Protein AF-A0A7C7QMT0-F1 (afdb_monomer_lite)

Sequence (102 aa):
MSTPPDAVEQVDDALKQAARSTMASEQVEQMEILNLKQQRGGLTPDERRALAQMLRRYEHVMLVRAKAAALLKERGYNVLSPDLLDPYHDESGIHSSDSILA

Radius of gyration: 19.56 Å; chains: 1; bounding box: 37×54×55 Å

Foldseek 3Di:
DDDPPVVVVVVLVVLLVLLQDDDDPVLVVLLVVLVVVCVPPRDDPVSVVSNVVSVVVRVVSVVSNVVSLVVCVVVVHDCPPCVRPVNDPPPPPDPDPDDDDD

pLDDT: mean 76.5, std 18.07, range [40.38, 95.06]

Structure (mmCIF, N/CA/C/O backbone):
data_AF-A0A7C7QMT0-F1
#
_entry.id   AF-A0A7C7QMT0-F1
#
loop_
_atom_site.group_PDB
_atom_site.id
_atom_site.type_symbol
_atom_site.label_atom_id
_atom_site.label_alt_id
_atom_site.label_comp_id
_atom_site.label_asym_id
_atom_site.label_entity_id
_atom_site.label_seq_id
_atom_site.pdbx_PDB_ins_code
_atom_site.Cartn_x
_atom_site.Cartn_y
_atom_site.Cartn_z
_atom_site.occupancy
_atom_site.B_iso_or_equiv
_atom_site.auth_seq_id
_atom_site.auth_comp_id
_atom_site.auth_asym_id
_atom_site.auth_atom_id
_atom_site.pdbx_PDB_model_num
ATOM 1 N N . MET A 1 1 ? 15.027 -16.578 -30.866 1.00 45.78 1 MET A N 1
ATOM 2 C CA . MET A 1 1 ? 13.784 -15.780 -30.838 1.00 45.78 1 MET A CA 1
ATOM 3 C C . MET A 1 1 ? 14.146 -14.417 -30.280 1.00 45.78 1 MET A C 1
ATOM 5 O O . MET A 1 1 ? 14.425 -14.339 -29.094 1.00 45.78 1 MET A O 1
ATOM 9 N N . SER A 1 2 ? 14.251 -13.389 -31.126 1.00 57.56 2 SER A N 1
ATOM 10 C CA . SER A 1 2 ? 14.392 -12.009 -30.647 1.00 57.56 2 SER A CA 1
ATOM 11 C C . SER A 1 2 ? 13.022 -11.541 -30.189 1.00 57.56 2 SER A C 1
ATOM 13 O O . SER A 1 2 ? 12.093 -11.487 -30.993 1.00 57.56 2 SER A O 1
ATOM 15 N N . THR A 1 3 ? 12.879 -11.267 -28.898 1.00 59.00 3 THR A N 1
ATOM 16 C CA . THR A 1 3 ? 11.710 -10.563 -28.371 1.00 59.00 3 THR A CA 1
ATOM 17 C C . THR A 1 3 ? 11.611 -9.212 -29.093 1.00 59.00 3 THR A C 1
ATOM 19 O O . THR A 1 3 ? 12.648 -8.561 -29.253 1.00 59.00 3 THR A O 1
ATOM 22 N N . PRO A 1 4 ? 10.426 -8.795 -29.573 1.00 63.75 4 PRO A N 1
ATOM 23 C CA . PRO A 1 4 ? 10.266 -7.494 -30.214 1.00 63.75 4 PRO A CA 1
ATOM 24 C C . PRO A 1 4 ? 10.744 -6.384 -29.265 1.00 63.75 4 PRO A C 1
ATOM 26 O O . PRO A 1 4 ? 10.415 -6.463 -28.077 1.00 63.75 4 PRO A O 1
ATOM 29 N N . PRO A 1 5 ? 11.500 -5.380 -29.746 1.00 62.28 5 PRO A N 1
ATOM 30 C CA . PRO A 1 5 ? 12.026 -4.305 -28.897 1.00 62.28 5 PRO A CA 1
ATOM 31 C C . PRO A 1 5 ? 10.916 -3.618 -28.082 1.00 62.28 5 PRO A C 1
ATOM 33 O O . PRO A 1 5 ? 11.082 -3.402 -26.884 1.00 62.28 5 PRO A O 1
ATOM 36 N N . ASP A 1 6 ? 9.736 -3.443 -28.678 1.00 67.88 6 ASP A N 1
ATOM 37 C CA . ASP A 1 6 ? 8.575 -2.800 -28.049 1.00 67.88 6 ASP A CA 1
ATOM 38 C C . ASP A 1 6 ? 7.981 -3.599 -26.873 1.00 67.88 6 ASP A C 1
ATOM 40 O O . ASP A 1 6 ? 7.319 -3.042 -25.999 1.00 67.88 6 ASP A O 1
ATOM 44 N N . ALA A 1 7 ? 8.194 -4.919 -26.826 1.00 66.31 7 ALA A N 1
ATOM 45 C CA . ALA A 1 7 ? 7.623 -5.774 -25.786 1.00 66.31 7 ALA A CA 1
ATOM 46 C C . ALA A 1 7 ? 8.417 -5.713 -24.471 1.00 66.31 7 ALA A C 1
ATOM 48 O O . ALA A 1 7 ? 7.847 -5.928 -23.403 1.00 66.31 7 ALA A O 1
ATOM 49 N N . VAL A 1 8 ? 9.721 -5.427 -24.528 1.00 73.50 8 VAL A N 1
ATOM 50 C CA . VAL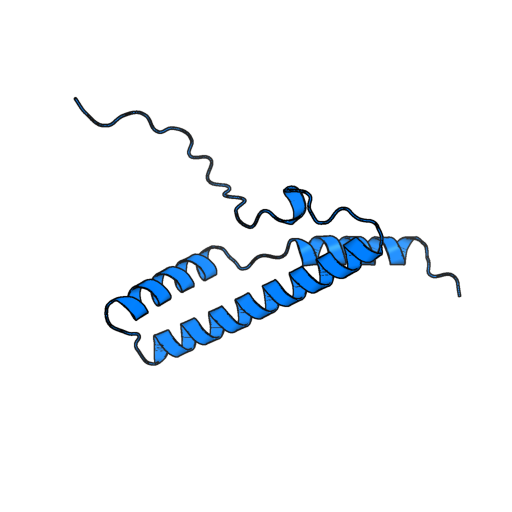 A 1 8 ? 10.551 -5.268 -23.320 1.00 73.50 8 VAL A CA 1
ATOM 51 C C . VAL A 1 8 ? 10.239 -3.934 -22.644 1.00 73.50 8 VAL A C 1
ATOM 53 O O . VAL A 1 8 ? 10.046 -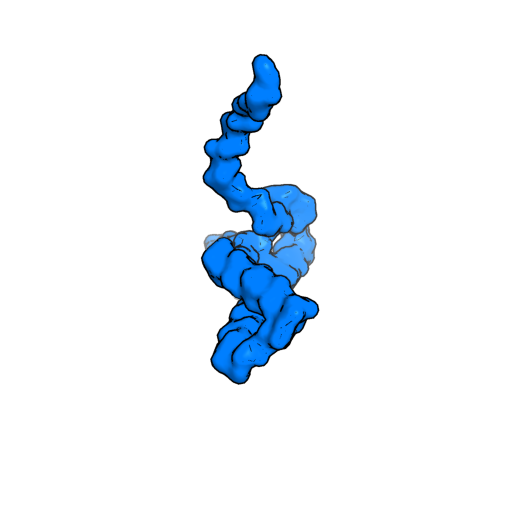3.898 -21.430 1.00 73.50 8 VAL A O 1
ATOM 56 N N . GLU A 1 9 ? 10.077 -2.875 -23.437 1.00 74.81 9 GLU A N 1
ATOM 57 C CA . GLU A 1 9 ? 9.747 -1.532 -22.955 1.00 74.81 9 GLU A CA 1
ATOM 58 C C . GLU A 1 9 ? 8.369 -1.483 -22.272 1.00 74.81 9 GLU A C 1
ATOM 60 O O . GLU A 1 9 ? 8.252 -0.981 -21.155 1.00 74.81 9 GLU A O 1
ATOM 65 N N . GLN A 1 10 ? 7.352 -2.137 -22.850 1.00 78.31 10 GLN A N 1
ATOM 66 C CA . GLN A 1 10 ? 6.029 -2.270 -22.218 1.00 78.31 10 GLN A CA 1
ATOM 67 C C . GLN A 1 10 ? 6.079 -2.992 -20.863 1.00 78.31 10 GLN A C 1
ATOM 69 O O . GLN A 1 10 ? 5.333 -2.654 -19.941 1.00 78.31 10 GLN A O 1
ATOM 74 N N . VAL A 1 11 ? 6.957 -3.991 -20.720 1.00 87.00 11 VAL A N 1
ATOM 75 C CA . VAL A 1 11 ? 7.137 -4.700 -19.447 1.00 87.00 11 VAL A CA 1
ATOM 76 C C . VAL A 1 11 ? 7.835 -3.805 -18.426 1.00 87.00 11 VAL A C 1
ATOM 78 O O . VAL A 1 11 ? 7.426 -3.793 -17.266 1.00 87.00 11 VAL A O 1
ATOM 81 N N . ASP A 1 12 ? 8.856 -3.049 -18.827 1.00 85.25 12 ASP A N 1
ATOM 82 C CA . ASP A 1 12 ? 9.537 -2.112 -17.930 1.00 85.25 12 ASP A CA 1
ATOM 83 C C . ASP A 1 12 ? 8.605 -0.991 -17.459 1.00 85.25 12 ASP A C 1
ATOM 85 O O . ASP A 1 12 ? 8.632 -0.627 -16.283 1.00 85.25 12 ASP A O 1
ATOM 89 N N . ASP A 1 13 ? 7.717 -0.497 -18.318 1.00 86.06 13 ASP A N 1
ATOM 90 C CA . ASP A 1 13 ? 6.713 0.496 -17.934 1.00 86.06 13 ASP A CA 1
ATOM 91 C C . ASP A 1 13 ? 5.660 -0.072 -16.978 1.00 86.06 13 ASP A C 1
ATOM 93 O O . ASP A 1 13 ? 5.329 0.561 -15.970 1.00 86.06 13 ASP A O 1
ATOM 97 N N . ALA A 1 14 ? 5.202 -1.305 -17.208 1.00 86.25 14 ALA A N 1
ATOM 98 C CA . ALA A 1 14 ? 4.327 -2.001 -16.267 1.00 86.25 14 ALA A CA 1
ATOM 99 C C . ALA A 1 14 ? 5.007 -2.221 -14.901 1.00 86.25 14 ALA A C 1
ATOM 101 O O . ALA A 1 14 ? 4.372 -2.060 -13.856 1.00 86.25 14 ALA A O 1
ATOM 102 N N . LEU A 1 15 ? 6.306 -2.542 -14.887 1.00 86.25 15 LEU A N 1
ATOM 103 C CA . LEU A 1 15 ? 7.084 -2.675 -13.655 1.00 86.25 15 LEU A CA 1
ATOM 104 C C . LEU A 1 15 ? 7.244 -1.332 -12.935 1.00 86.25 15 LEU A C 1
ATOM 106 O O . LEU A 1 15 ? 7.077 -1.284 -11.717 1.00 86.25 15 LEU A O 1
ATOM 110 N N . LYS A 1 16 ? 7.512 -0.234 -13.652 1.00 86.69 16 LYS A N 1
ATOM 111 C CA . LYS A 1 16 ? 7.567 1.115 -13.057 1.00 86.69 16 LYS A CA 1
ATOM 112 C C . LYS A 1 16 ? 6.227 1.489 -12.426 1.00 86.69 16 LYS A C 1
ATOM 114 O O . LYS A 1 16 ? 6.206 1.980 -11.299 1.00 86.69 16 LYS A O 1
ATOM 119 N N . GLN A 1 17 ? 5.117 1.203 -13.106 1.00 87.06 17 GLN A N 1
ATOM 120 C CA . GLN A 1 17 ? 3.777 1.446 -12.572 1.00 87.06 17 GLN A CA 1
ATOM 121 C C . GLN A 1 17 ? 3.506 0.609 -11.314 1.00 87.06 17 GLN A C 1
ATOM 123 O O . GLN A 1 17 ? 3.012 1.126 -10.315 1.00 87.06 17 GLN A O 1
ATOM 128 N N . ALA A 1 18 ? 3.877 -0.673 -11.323 1.00 86.12 18 ALA A N 1
ATOM 129 C CA . ALA A 1 18 ? 3.725 -1.554 -10.168 1.00 86.12 18 ALA A CA 1
ATOM 130 C C . ALA A 1 18 ? 4.609 -1.128 -8.978 1.00 86.12 18 ALA A C 1
ATOM 132 O O . ALA A 1 18 ? 4.156 -1.154 -7.833 1.00 86.12 18 ALA A O 1
ATOM 133 N N . ALA A 1 19 ? 5.841 -0.678 -9.231 1.00 84.12 19 ALA A N 1
ATOM 134 C CA . ALA A 1 19 ? 6.756 -0.164 -8.207 1.00 84.12 19 ALA A CA 1
ATOM 135 C C . ALA A 1 19 ? 6.268 1.150 -7.563 1.00 84.12 19 ALA A C 1
ATOM 137 O O . ALA A 1 19 ? 6.637 1.460 -6.431 1.00 84.12 19 ALA A O 1
ATOM 138 N N . ARG A 1 20 ? 5.409 1.899 -8.262 1.00 83.19 20 ARG A N 1
ATOM 139 C CA . ARG A 1 20 ? 4.758 3.123 -7.771 1.00 83.19 20 ARG A CA 1
ATOM 140 C C . ARG A 1 20 ? 3.366 2.888 -7.188 1.00 83.19 20 ARG A C 1
ATOM 142 O O . ARG A 1 20 ? 2.727 3.838 -6.754 1.00 83.19 20 ARG A O 1
ATOM 149 N N . SER A 1 21 ? 2.876 1.648 -7.185 1.00 82.12 21 SER A N 1
ATOM 150 C CA . SER A 1 21 ? 1.541 1.357 -6.663 1.00 82.12 21 SER A CA 1
ATOM 151 C C . SER A 1 21 ? 1.436 1.682 -5.170 1.00 82.12 21 SER A C 1
ATOM 153 O O . SER A 1 21 ? 2.307 1.337 -4.365 1.00 82.12 21 SER A O 1
ATOM 155 N N . THR A 1 22 ? 0.342 2.345 -4.805 1.00 80.31 22 THR A N 1
ATOM 156 C CA . THR A 1 22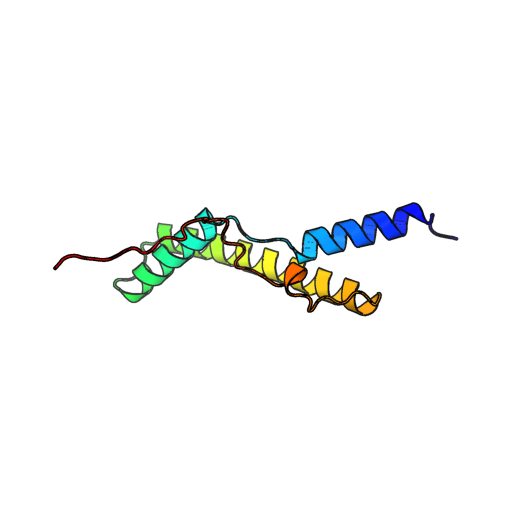 ? -0.012 2.702 -3.431 1.00 80.31 22 THR A CA 1
ATOM 157 C C . THR A 1 22 ? -1.433 2.232 -3.129 1.00 80.31 22 THR A C 1
ATOM 159 O O . THR A 1 22 ? -2.232 1.962 -4.030 1.00 80.31 22 THR A O 1
ATOM 162 N N . MET A 1 23 ? -1.743 2.068 -1.843 1.00 80.50 23 MET A N 1
ATOM 163 C CA . MET A 1 23 ? -3.124 1.862 -1.411 1.00 80.50 23 MET A CA 1
ATOM 164 C C . MET A 1 23 ? -3.851 3.215 -1.423 1.00 80.50 23 MET A C 1
ATOM 166 O O . MET A 1 23 ? -3.219 4.243 -1.190 1.00 80.50 23 MET A O 1
ATOM 170 N N . ALA A 1 24 ? -5.161 3.224 -1.690 1.00 83.25 24 ALA A N 1
ATOM 171 C CA . ALA A 1 24 ? -5.948 4.458 -1.680 1.00 83.25 24 ALA A CA 1
ATOM 172 C C . ALA A 1 24 ? -5.846 5.165 -0.315 1.00 83.25 24 ALA A C 1
ATOM 174 O O . ALA A 1 24 ? -5.940 4.499 0.719 1.00 83.25 24 ALA A O 1
ATOM 175 N N . SER A 1 25 ? -5.691 6.492 -0.314 1.00 78.81 25 SER A N 1
ATOM 176 C CA . SER A 1 25 ? -5.503 7.310 0.898 1.00 78.81 25 SER A CA 1
ATOM 177 C C . SER A 1 25 ? -6.601 7.078 1.938 1.00 78.81 25 SER A C 1
ATOM 179 O O . SER A 1 25 ? -6.299 6.788 3.090 1.00 78.81 25 SER A O 1
ATOM 181 N N . GLU A 1 26 ? -7.863 7.042 1.509 1.00 80.44 26 GLU A N 1
ATOM 182 C CA . GLU A 1 26 ? -9.018 6.741 2.369 1.00 80.44 26 GLU A CA 1
ATOM 183 C C . GLU A 1 26 ? -8.880 5.389 3.100 1.00 80.44 26 GLU A C 1
ATOM 185 O O . GLU A 1 26 ? -9.260 5.243 4.261 1.00 80.44 26 GLU A O 1
ATOM 190 N N . GLN A 1 27 ? -8.294 4.375 2.454 1.00 84.56 27 GLN A N 1
ATOM 191 C CA . GLN A 1 27 ? -8.074 3.066 3.080 1.00 84.56 27 GLN A CA 1
ATOM 192 C C . GLN A 1 27 ? -6.916 3.086 4.082 1.00 84.56 27 GLN A C 1
ATOM 194 O O . GLN A 1 27 ? -6.940 2.314 5.043 1.00 84.56 27 GLN A O 1
ATOM 199 N N . VAL A 1 28 ? -5.907 3.933 3.855 1.00 85.75 28 VAL A N 1
ATOM 200 C CA . VAL A 1 28 ? -4.790 4.140 4.789 1.00 85.75 28 VAL A CA 1
ATOM 201 C C . VAL A 1 28 ? -5.305 4.854 6.038 1.00 85.75 28 VAL A C 1
ATOM 203 O O . VAL A 1 28 ? -5.128 4.341 7.141 1.00 85.75 28 VAL A O 1
ATOM 206 N N . GLU A 1 29 ? -6.046 5.948 5.868 1.00 88.81 29 GLU A N 1
ATOM 207 C CA . GLU A 1 29 ? -6.671 6.698 6.965 1.00 88.81 29 GLU A CA 1
ATOM 208 C C . GLU A 1 29 ? -7.606 5.811 7.796 1.00 88.81 29 GLU A C 1
ATOM 210 O O . GLU A 1 29 ? -7.527 5.765 9.026 1.00 88.81 29 GLU A O 1
ATOM 215 N N . GLN A 1 30 ? -8.455 5.020 7.134 1.00 90.06 30 GLN A N 1
ATOM 216 C CA . GLN A 1 30 ? -9.366 4.114 7.828 1.00 90.06 30 GLN A CA 1
ATOM 217 C C . GLN A 1 30 ? -8.621 3.028 8.623 1.00 90.06 30 GLN A C 1
ATOM 219 O O . GLN A 1 30 ? -9.068 2.624 9.700 1.00 90.06 30 GLN A O 1
ATOM 224 N N . MET A 1 31 ? -7.473 2.558 8.127 1.00 90.75 31 MET A N 1
ATOM 225 C CA . MET A 1 31 ? -6.617 1.619 8.852 1.00 90.75 31 MET A CA 1
ATOM 226 C C . MET A 1 31 ? -6.000 2.268 10.098 1.00 90.75 31 MET A C 1
ATOM 228 O O . MET A 1 31 ? -5.988 1.644 11.162 1.00 90.75 31 MET A O 1
ATOM 232 N N . GLU A 1 32 ? -5.537 3.515 10.000 1.00 90.88 32 GLU A N 1
ATOM 233 C CA . GLU A 1 32 ? -5.009 4.277 11.137 1.00 90.88 32 GLU A CA 1
ATOM 234 C C . GLU A 1 32 ? -6.071 4.492 12.218 1.00 90.88 32 GLU A C 1
ATOM 236 O O . GLU A 1 32 ? -5.822 4.210 13.393 1.00 90.88 32 GLU A O 1
ATOM 241 N N . ILE A 1 33 ? -7.287 4.885 11.828 1.00 93.75 33 ILE A N 1
ATOM 242 C CA . ILE A 1 33 ? -8.424 5.051 12.744 1.00 93.75 33 ILE A CA 1
ATOM 243 C C . ILE A 1 33 ? -8.703 3.749 13.509 1.00 93.75 33 ILE A C 1
ATOM 245 O O . ILE A 1 33 ? -8.866 3.759 14.735 1.00 93.75 33 ILE A O 1
ATOM 249 N N . LEU A 1 34 ? -8.734 2.612 12.809 1.00 93.19 34 LEU A N 1
ATOM 250 C CA . LEU A 1 34 ? -8.979 1.307 13.425 1.00 93.19 34 LEU A CA 1
ATOM 251 C C . LEU A 1 34 ? -7.826 0.871 14.342 1.00 93.19 34 LEU A C 1
ATOM 253 O O . LEU A 1 34 ? -8.084 0.352 15.429 1.00 93.19 34 LEU A O 1
ATOM 257 N N . ASN A 1 35 ? -6.573 1.133 13.970 1.00 91.38 35 ASN A N 1
ATOM 258 C CA . ASN A 1 35 ? -5.414 0.860 14.823 1.00 91.38 35 ASN A CA 1
ATOM 259 C C . ASN A 1 35 ? -5.449 1.695 16.112 1.00 91.38 35 ASN A C 1
ATOM 261 O O . ASN A 1 35 ? -5.267 1.158 17.208 1.00 91.38 35 ASN A O 1
ATOM 265 N N . LEU A 1 36 ? -5.760 2.991 16.009 1.00 93.50 36 LEU A N 1
ATOM 266 C CA . LEU A 1 36 ? -5.921 3.872 17.168 1.00 93.50 36 LEU A CA 1
ATOM 267 C C . LEU A 1 36 ? -7.065 3.404 18.075 1.00 93.50 36 LEU A C 1
ATOM 269 O O . LEU A 1 36 ? -6.931 3.391 19.302 1.00 93.50 36 LEU A O 1
ATOM 273 N N . LYS A 1 37 ? -8.187 2.970 17.491 1.00 93.88 37 LYS A N 1
ATOM 274 C CA . LYS A 1 37 ? -9.311 2.414 18.252 1.00 93.88 37 LYS A CA 1
ATOM 275 C C . LYS A 1 37 ? -8.925 1.115 18.964 1.00 93.88 37 LYS A C 1
ATOM 277 O O . LYS A 1 37 ? -9.242 0.947 20.144 1.00 93.88 37 LYS A O 1
ATOM 282 N N . GLN A 1 38 ? -8.193 0.228 18.288 1.00 91.50 38 GLN A N 1
ATOM 283 C CA . GLN A 1 38 ? -7.711 -1.025 18.867 1.00 91.50 38 GLN A CA 1
ATOM 284 C C . GLN A 1 38 ? -6.859 -0.787 20.120 1.00 91.50 38 GLN A C 1
ATOM 286 O O . GLN A 1 38 ? -7.050 -1.489 21.111 1.00 91.50 38 GLN A O 1
ATOM 291 N N . GLN A 1 39 ? -5.983 0.221 20.100 1.00 91.50 39 GLN A N 1
ATOM 292 C CA . GLN A 1 39 ? -5.123 0.582 21.234 1.00 91.50 39 GLN A CA 1
ATOM 293 C C . GLN A 1 39 ? -5.899 1.139 22.438 1.00 91.50 39 GLN A C 1
ATOM 295 O O . GLN A 1 39 ? -5.471 0.959 23.574 1.00 91.50 39 GLN A O 1
ATOM 300 N N . ARG A 1 40 ? -7.027 1.825 22.206 1.00 90.50 40 ARG A N 1
ATOM 301 C CA . ARG A 1 40 ? -7.765 2.558 23.253 1.00 90.50 40 ARG A CA 1
ATOM 302 C C . ARG A 1 40 ? -8.871 1.755 23.933 1.00 90.50 40 ARG A C 1
ATOM 304 O O . ARG A 1 40 ? -9.171 2.008 25.094 1.00 90.50 40 ARG A O 1
ATOM 311 N N . GLY A 1 41 ? -9.500 0.822 23.226 1.00 85.62 41 GLY A N 1
ATOM 312 C CA . GLY A 1 41 ? -10.644 0.077 23.769 1.00 85.62 41 GLY A CA 1
ATOM 313 C C . GLY A 1 41 ? -10.964 -1.220 23.037 1.00 85.62 41 GLY A C 1
ATOM 314 O O . GLY A 1 41 ? -12.000 -1.832 23.294 1.00 85.62 41 GLY A O 1
ATOM 315 N N . GLY A 1 42 ? -10.086 -1.645 22.128 1.00 90.94 42 GLY A N 1
ATOM 316 C CA . GLY A 1 42 ? -10.328 -2.787 21.263 1.00 90.94 42 GLY A CA 1
ATOM 317 C C . GLY A 1 42 ? -11.313 -2.490 20.132 1.00 90.94 42 GLY A C 1
ATOM 318 O O . GLY A 1 42 ? -11.965 -1.450 20.055 1.00 90.94 42 GLY A O 1
ATOM 319 N N . LEU A 1 43 ? -11.391 -3.442 19.209 1.00 94.62 43 LEU A N 1
ATOM 320 C CA . LEU A 1 43 ? -12.276 -3.384 18.052 1.00 94.62 43 LEU A CA 1
ATOM 321 C C . LEU A 1 43 ? -13.513 -4.250 18.271 1.00 94.62 43 LEU A C 1
ATOM 323 O O . LEU A 1 43 ? -13.469 -5.269 18.965 1.00 94.62 43 LEU A O 1
ATOM 327 N N . THR A 1 44 ? -14.613 -3.896 17.623 1.00 95.06 44 THR A N 1
ATOM 328 C CA . THR A 1 44 ? -15.736 -4.822 17.445 1.00 95.06 44 THR A CA 1
ATOM 329 C C . THR A 1 44 ? -15.335 -5.974 16.504 1.00 95.06 44 THR A C 1
ATOM 331 O O . THR A 1 44 ? -14.328 -5.884 15.791 1.00 95.06 44 THR A O 1
ATOM 334 N N . PRO A 1 45 ? -16.084 -7.093 16.472 1.00 94.56 45 PRO A N 1
ATOM 335 C CA . PRO A 1 45 ? -15.829 -8.167 15.510 1.00 94.56 45 PRO A CA 1
ATOM 336 C C . PRO A 1 45 ? -15.826 -7.696 14.047 1.00 94.56 45 PRO A C 1
ATOM 338 O O . PRO A 1 45 ? -15.007 -8.166 13.258 1.00 94.56 45 PRO A O 1
ATOM 341 N N . ASP A 1 46 ? -16.698 -6.756 13.691 1.00 94.19 46 ASP A N 1
ATOM 342 C CA . ASP A 1 46 ? -16.819 -6.232 12.325 1.00 94.19 46 ASP A CA 1
ATOM 343 C C . ASP A 1 46 ? -15.618 -5.372 11.951 1.00 94.19 46 ASP A C 1
ATOM 345 O O . ASP A 1 46 ? -15.026 -5.548 10.888 1.00 94.19 46 ASP A O 1
ATOM 349 N N . GLU A 1 47 ? -15.177 -4.528 12.876 1.00 94.12 47 GLU A N 1
ATOM 350 C CA . GLU A 1 47 ? -13.984 -3.705 12.708 1.00 94.12 47 GLU A CA 1
ATOM 351 C C . GLU A 1 47 ? -12.708 -4.538 12.615 1.00 94.12 47 GLU A C 1
ATOM 353 O O . GLU A 1 47 ? -11.853 -4.249 11.784 1.00 94.12 47 GLU A O 1
ATOM 358 N N . ARG A 1 48 ? -12.590 -5.624 13.393 1.00 93.69 48 ARG A N 1
ATOM 359 C CA . ARG A 1 48 ? -11.477 -6.576 13.234 1.00 93.69 48 ARG A CA 1
ATOM 360 C C . ARG A 1 48 ? -11.465 -7.198 11.843 1.00 93.69 48 ARG A C 1
ATOM 362 O O . ARG A 1 48 ? -10.400 -7.349 11.248 1.00 93.69 48 ARG A O 1
ATOM 369 N N . ARG A 1 49 ? -12.638 -7.569 11.317 1.00 94.94 49 ARG A N 1
ATOM 370 C CA . ARG A 1 49 ? -12.758 -8.124 9.961 1.00 94.94 49 ARG A CA 1
ATOM 371 C C . ARG A 1 49 ? -12.380 -7.092 8.901 1.00 94.94 49 ARG A C 1
ATOM 373 O O . ARG A 1 49 ? -11.667 -7.450 7.964 1.00 94.94 49 ARG A O 1
ATOM 380 N N . ALA A 1 50 ? -12.819 -5.845 9.058 1.00 92.81 50 ALA A N 1
ATOM 381 C CA . ALA A 1 50 ? -12.465 -4.747 8.165 1.00 92.81 50 ALA A CA 1
ATOM 382 C C . ALA A 1 50 ? -10.953 -4.473 8.184 1.00 92.81 50 ALA A C 1
ATOM 384 O O . ALA A 1 50 ? -10.318 -4.517 7.130 1.00 92.81 50 ALA A O 1
ATOM 385 N N . LEU A 1 51 ? -10.363 -4.318 9.374 1.00 91.81 51 LEU A N 1
ATOM 386 C CA . LEU A 1 51 ? -8.927 -4.099 9.548 1.00 91.81 51 LEU A CA 1
ATOM 387 C C . LEU A 1 51 ? -8.106 -5.235 8.927 1.00 91.81 51 LEU A C 1
ATOM 389 O O . LEU A 1 51 ? -7.190 -4.986 8.150 1.00 91.81 51 LEU A O 1
ATOM 393 N N . ALA A 1 52 ? -8.480 -6.494 9.173 1.00 92.50 52 ALA A N 1
ATOM 394 C CA . ALA A 1 52 ? -7.786 -7.641 8.590 1.00 92.50 52 ALA A CA 1
ATOM 395 C C . ALA A 1 52 ? -7.861 -7.672 7.052 1.00 92.50 52 ALA A C 1
ATOM 397 O O . ALA A 1 52 ? -6.915 -8.098 6.393 1.00 92.50 52 ALA A O 1
ATOM 398 N N . GLN A 1 53 ? -8.976 -7.240 6.451 1.00 93.50 53 GLN A N 1
ATOM 399 C CA . GLN A 1 53 ? -9.081 -7.132 4.992 1.00 93.50 53 GLN A CA 1
ATOM 400 C C . GLN A 1 53 ? -8.234 -5.990 4.425 1.00 93.50 53 GLN A C 1
ATOM 402 O O . GLN A 1 53 ? -7.702 -6.121 3.323 1.00 93.50 53 GLN A O 1
ATOM 407 N N . MET A 1 54 ? -8.142 -4.868 5.139 1.00 91.75 54 MET A N 1
ATOM 408 C CA . MET A 1 54 ? -7.305 -3.736 4.743 1.00 91.75 54 MET A CA 1
ATOM 409 C C . MET A 1 54 ? -5.822 -4.108 4.833 1.00 91.75 54 MET A C 1
ATOM 411 O O . MET A 1 54 ? -5.092 -3.892 3.872 1.00 91.75 54 MET A O 1
ATOM 415 N N . LEU A 1 55 ? -5.399 -4.776 5.913 1.00 90.38 55 LEU A N 1
ATOM 416 C CA . LEU A 1 55 ? -4.019 -5.245 6.086 1.00 90.38 55 LEU A CA 1
ATOM 417 C C . LEU A 1 55 ? -3.591 -6.205 4.974 1.00 90.38 55 LEU A C 1
ATOM 419 O O . LEU A 1 55 ? -2.553 -5.993 4.359 1.00 90.38 55 LEU A O 1
ATOM 423 N N . ARG A 1 56 ? -4.424 -7.193 4.621 1.00 92.75 56 ARG A N 1
ATOM 424 C CA . ARG A 1 56 ? -4.111 -8.109 3.507 1.00 92.75 56 ARG A CA 1
ATOM 425 C C . ARG A 1 56 ? -3.945 -7.389 2.168 1.00 92.75 56 ARG A C 1
ATOM 427 O O . ARG A 1 56 ? -3.113 -7.784 1.356 1.00 92.75 56 ARG A O 1
ATOM 434 N N . ARG A 1 57 ? -4.748 -6.351 1.914 1.00 90.06 57 ARG A N 1
ATOM 435 C CA . ARG A 1 57 ? -4.620 -5.528 0.701 1.00 90.06 57 ARG A CA 1
ATOM 436 C C . ARG A 1 57 ? -3.327 -4.726 0.717 1.00 90.06 57 ARG A C 1
ATOM 438 O O . ARG A 1 57 ? -2.599 -4.750 -0.269 1.00 90.06 57 ARG A O 1
ATOM 445 N N . TYR A 1 58 ? -3.022 -4.090 1.841 1.00 87.06 58 TYR A N 1
ATOM 446 C CA . TYR A 1 58 ? -1.781 -3.349 2.025 1.00 87.06 58 TYR A CA 1
ATOM 447 C C . TYR A 1 58 ? -0.543 -4.238 1.829 1.00 87.06 58 TYR A C 1
ATOM 449 O O . TYR A 1 58 ? 0.336 -3.905 1.036 1.00 87.06 58 TYR A O 1
ATOM 457 N N . GLU A 1 59 ? -0.510 -5.413 2.463 1.00 89.44 59 GLU A N 1
ATOM 458 C CA . GLU A 1 59 ? 0.558 -6.407 2.298 1.00 89.44 59 GLU A CA 1
ATOM 459 C C . GLU A 1 59 ? 0.732 -6.817 0.833 1.00 89.44 59 GLU A C 1
ATOM 461 O O . GLU A 1 59 ? 1.854 -6.899 0.333 1.00 89.44 59 GLU A O 1
ATOM 466 N N . HIS A 1 60 ? -0.375 -7.041 0.120 1.00 92.19 60 HIS A N 1
ATOM 467 C CA . HIS A 1 60 ? -0.331 -7.388 -1.294 1.00 92.19 60 HIS A CA 1
ATOM 468 C C . HIS A 1 60 ? 0.293 -6.272 -2.144 1.00 92.19 60 HIS A C 1
ATOM 470 O O . HIS A 1 60 ? 1.180 -6.552 -2.951 1.00 92.19 60 HIS A O 1
ATOM 476 N N . VAL A 1 61 ? -0.114 -5.016 -1.928 1.00 88.06 61 VAL A N 1
ATOM 477 C CA . VAL A 1 61 ? 0.460 -3.849 -2.622 1.00 88.06 61 VAL A CA 1
ATOM 478 C C . VAL A 1 61 ? 1.959 -3.737 -2.334 1.00 88.06 61 VAL A C 1
ATOM 480 O O . VAL A 1 61 ? 2.754 -3.608 -3.264 1.00 88.06 61 VAL A O 1
ATOM 483 N N . MET A 1 62 ? 2.374 -3.880 -1.072 1.00 85.50 62 MET A N 1
ATOM 484 C CA . MET A 1 62 ? 3.792 -3.838 -0.693 1.00 85.50 62 MET A CA 1
ATOM 485 C C . MET A 1 62 ? 4.612 -4.959 -1.334 1.00 85.50 62 MET A C 1
ATOM 487 O O . MET A 1 62 ? 5.720 -4.713 -1.812 1.00 85.50 62 MET A O 1
ATOM 491 N N . LEU A 1 63 ? 4.072 -6.176 -1.413 1.00 90.94 63 LEU A N 1
ATOM 492 C CA . LEU A 1 63 ? 4.743 -7.297 -2.073 1.00 90.94 63 LEU A CA 1
ATOM 493 C C . LEU A 1 63 ? 4.914 -7.069 -3.577 1.00 90.94 63 LEU A C 1
ATOM 495 O O . LEU A 1 63 ? 5.984 -7.355 -4.117 1.00 90.94 63 LEU A O 1
ATOM 499 N N . VAL A 1 64 ? 3.880 -6.572 -4.258 1.00 89.31 64 VAL A N 1
ATOM 500 C CA . VAL A 1 64 ? 3.945 -6.253 -5.693 1.00 89.31 64 VAL A CA 1
ATOM 501 C C . VAL A 1 64 ? 4.978 -5.157 -5.940 1.00 89.31 64 VAL A C 1
ATOM 503 O O . VAL A 1 64 ? 5.856 -5.325 -6.789 1.00 89.31 64 VAL A O 1
ATOM 506 N N . ARG A 1 65 ? 4.938 -4.089 -5.139 1.00 87.50 65 ARG A N 1
ATOM 507 C CA . ARG A 1 65 ? 5.884 -2.975 -5.202 1.00 87.50 65 ARG A CA 1
ATOM 508 C C . ARG A 1 65 ? 7.329 -3.426 -5.003 1.00 87.50 65 ARG A C 1
ATOM 510 O O . ARG A 1 65 ? 8.1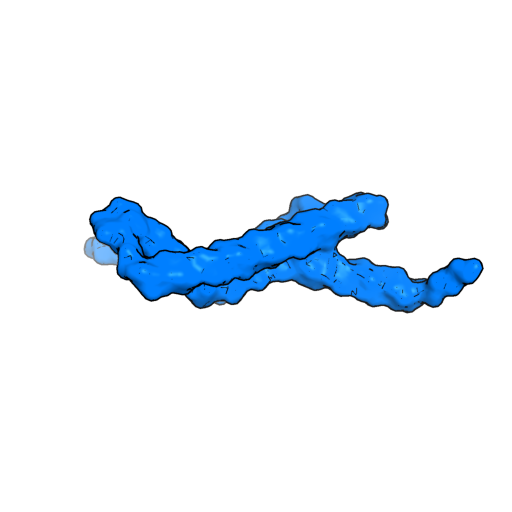88 -3.108 -5.823 1.00 87.50 65 ARG A O 1
ATOM 517 N N . ALA A 1 66 ? 7.593 -4.216 -3.962 1.00 86.69 66 ALA A N 1
ATOM 518 C CA . ALA A 1 66 ? 8.930 -4.723 -3.665 1.00 86.69 66 ALA A CA 1
ATOM 519 C C . ALA A 1 66 ? 9.474 -5.616 -4.792 1.00 86.69 66 ALA A C 1
ATOM 521 O O . ALA A 1 66 ? 10.629 -5.474 -5.193 1.00 86.69 66 ALA A O 1
ATOM 522 N N . LYS A 1 67 ? 8.638 -6.505 -5.345 1.00 89.88 67 LYS A N 1
ATOM 523 C CA . LYS A 1 67 ? 9.026 -7.371 -6.469 1.00 89.88 67 LYS A CA 1
ATOM 524 C C . LYS A 1 67 ? 9.317 -6.571 -7.735 1.00 89.88 67 LYS A C 1
ATOM 526 O O . LYS A 1 67 ? 10.313 -6.836 -8.401 1.00 89.88 67 LYS A O 1
ATOM 531 N N . ALA A 1 68 ? 8.483 -5.585 -8.050 1.00 88.75 68 ALA A N 1
ATOM 532 C CA . ALA A 1 68 ? 8.687 -4.728 -9.210 1.00 88.75 68 ALA A CA 1
ATOM 533 C C . ALA A 1 68 ? 9.979 -3.905 -9.087 1.00 88.75 68 ALA A C 1
ATOM 535 O O . ALA A 1 68 ? 10.775 -3.865 -10.024 1.00 88.75 68 ALA A O 1
ATOM 536 N N . ALA A 1 69 ? 10.240 -3.330 -7.909 1.00 84.81 69 ALA A N 1
ATOM 537 C CA . ALA A 1 69 ? 11.479 -2.610 -7.633 1.00 84.81 69 ALA A CA 1
ATOM 538 C C . ALA A 1 69 ? 12.719 -3.519 -7.735 1.00 84.81 69 ALA A C 1
ATOM 540 O O . ALA A 1 69 ? 13.734 -3.116 -8.299 1.00 84.81 69 ALA A O 1
ATOM 541 N N . ALA A 1 70 ? 12.647 -4.760 -7.244 1.00 87.50 70 ALA A N 1
ATOM 542 C CA . ALA A 1 70 ? 13.745 -5.718 -7.377 1.00 87.50 70 ALA A CA 1
ATOM 543 C C . ALA A 1 70 ? 14.062 -6.030 -8.852 1.00 87.50 70 ALA A C 1
ATOM 545 O O . ALA A 1 70 ? 15.219 -5.945 -9.258 1.00 87.50 70 ALA A O 1
ATOM 546 N N . LEU A 1 71 ? 13.036 -6.295 -9.668 1.00 89.75 71 LEU A N 1
ATOM 547 C CA . LEU A 1 71 ? 13.199 -6.579 -11.099 1.00 89.75 71 LEU A CA 1
ATOM 548 C C . LEU A 1 71 ? 13.757 -5.380 -11.878 1.00 89.75 71 LEU A C 1
ATOM 550 O O . LEU A 1 71 ? 14.625 -5.546 -12.730 1.00 89.75 71 LEU A O 1
ATOM 554 N N . LEU A 1 72 ? 13.296 -4.164 -11.575 1.00 86.75 72 LEU A N 1
ATOM 555 C CA . LEU A 1 72 ? 13.835 -2.942 -12.177 1.00 86.75 72 LEU A CA 1
ATOM 556 C C . LEU A 1 72 ? 15.309 -2.731 -11.795 1.00 86.75 72 LEU A C 1
ATOM 558 O O . LEU A 1 72 ? 16.120 -2.374 -12.649 1.00 86.75 72 LEU A O 1
ATOM 562 N N . LYS A 1 73 ? 15.685 -3.015 -10.541 1.00 85.06 73 LYS A N 1
ATOM 563 C CA . LYS A 1 73 ? 17.081 -2.939 -10.087 1.00 85.06 73 LYS A CA 1
ATOM 564 C C . LYS A 1 73 ? 17.985 -3.916 -10.840 1.00 85.06 73 LYS A C 1
ATOM 566 O O . LYS A 1 73 ? 19.076 -3.532 -11.251 1.00 85.06 73 LYS A O 1
ATOM 571 N N . GLU A 1 74 ? 17.537 -5.155 -11.044 1.00 87.31 74 GLU A N 1
ATOM 572 C CA . GLU A 1 74 ? 18.270 -6.167 -11.825 1.00 87.31 74 GLU A CA 1
ATOM 573 C C . GLU A 1 74 ? 18.497 -5.734 -13.281 1.00 87.31 74 GLU A C 1
ATOM 575 O O . GLU A 1 74 ? 19.509 -6.088 -13.883 1.00 87.31 74 GLU A O 1
ATOM 580 N N . ARG A 1 75 ? 17.588 -4.921 -13.828 1.00 85.94 75 ARG A N 1
ATOM 581 C CA . ARG A 1 75 ? 17.663 -4.366 -15.189 1.00 85.94 75 ARG A CA 1
ATOM 582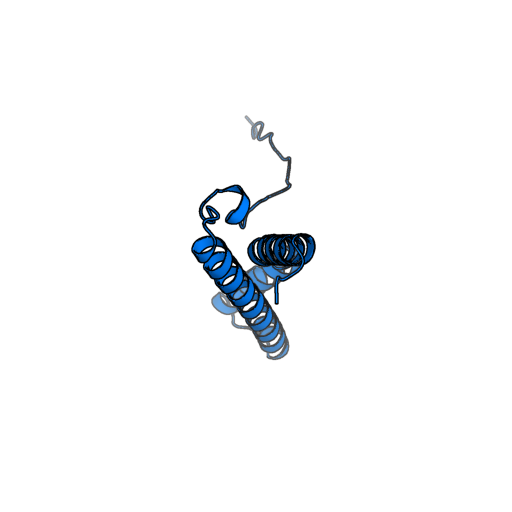 C C . ARG A 1 75 ? 18.462 -3.060 -15.285 1.00 85.94 75 ARG A C 1
ATOM 584 O O . ARG A 1 75 ? 18.551 -2.482 -16.363 1.00 85.94 75 ARG A O 1
ATOM 591 N N . GLY A 1 76 ? 19.062 -2.601 -14.184 1.00 84.75 76 GLY A N 1
ATOM 592 C CA . GLY A 1 76 ? 19.909 -1.406 -14.150 1.00 84.75 76 GLY A CA 1
ATOM 593 C C . GLY A 1 76 ? 19.165 -0.088 -13.918 1.00 84.75 76 GLY A C 1
ATOM 594 O O . GLY A 1 76 ? 19.784 0.973 -13.998 1.00 84.75 76 GLY A O 1
ATOM 595 N N . TYR A 1 77 ? 17.866 -0.120 -13.597 1.00 78.94 77 TYR A N 1
ATOM 596 C CA . TYR A 1 77 ? 17.128 1.081 -13.206 1.00 78.94 77 TYR A CA 1
ATOM 597 C C . TYR A 1 77 ? 17.451 1.476 -11.755 1.00 78.94 77 TYR A C 1
ATOM 599 O O . TYR A 1 77 ? 17.489 0.635 -10.852 1.00 78.94 77 TYR A O 1
ATOM 607 N N . ASN A 1 78 ? 17.640 2.776 -11.503 1.00 70.50 78 ASN A N 1
ATOM 608 C CA . ASN A 1 78 ? 17.819 3.293 -10.147 1.00 70.50 78 ASN A CA 1
ATOM 609 C C . ASN A 1 7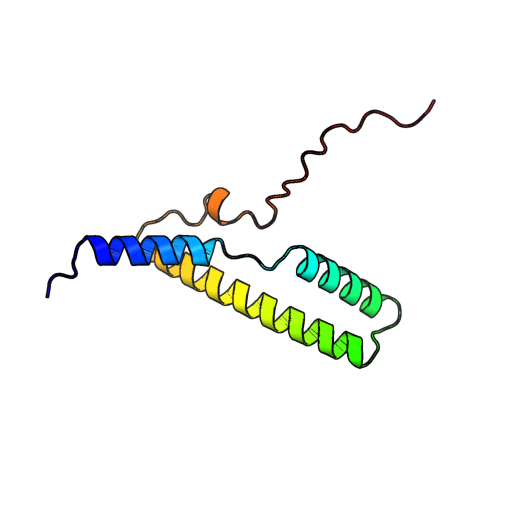8 ? 16.469 3.383 -9.417 1.00 70.50 78 ASN A C 1
ATOM 611 O O . ASN A 1 78 ? 15.738 4.362 -9.541 1.00 70.50 78 ASN A O 1
ATOM 615 N N . VAL A 1 79 ? 16.140 2.348 -8.647 1.00 63.34 79 VAL A N 1
ATOM 616 C CA . VAL A 1 79 ? 14.877 2.244 -7.894 1.00 63.34 79 VAL A CA 1
ATOM 617 C C . VAL A 1 79 ? 14.885 2.943 -6.531 1.00 63.34 79 VAL A C 1
ATOM 619 O O . VAL A 1 79 ? 13.892 2.880 -5.816 1.00 63.34 79 VAL A O 1
ATOM 622 N N . LEU A 1 80 ? 15.993 3.597 -6.163 1.00 57.53 80 LEU A N 1
ATOM 623 C CA . LEU A 1 80 ? 16.135 4.367 -4.919 1.00 57.53 80 LEU A CA 1
ATOM 624 C C . LEU A 1 80 ? 15.899 5.875 -5.111 1.00 57.53 80 LEU A C 1
ATOM 626 O O . LEU A 1 80 ? 16.061 6.639 -4.162 1.00 57.53 80 LEU A O 1
ATOM 630 N N . SER A 1 81 ? 15.543 6.322 -6.319 1.00 51.53 81 SER A N 1
ATOM 631 C CA . SER A 1 81 ? 15.185 7.723 -6.545 1.00 51.53 81 SER A CA 1
ATOM 632 C C . SER A 1 81 ? 13.916 8.080 -5.750 1.00 51.53 81 SER A C 1
ATOM 634 O O . SER A 1 81 ? 12.977 7.277 -5.757 1.00 51.53 81 SER A O 1
ATOM 636 N N . PRO A 1 82 ? 13.855 9.260 -5.101 1.00 52.16 82 PRO A N 1
ATOM 637 C CA . PRO A 1 82 ? 12.689 9.716 -4.333 1.00 52.16 82 PRO A CA 1
ATOM 638 C C . PRO A 1 82 ? 11.367 9.553 -5.102 1.00 52.16 82 PRO A C 1
ATOM 640 O O . PRO A 1 82 ? 10.419 8.990 -4.568 1.00 52.16 82 PRO A O 1
ATOM 643 N N . ASP A 1 83 ? 11.373 9.850 -6.406 1.00 53.75 83 ASP A N 1
ATOM 644 C CA . ASP A 1 83 ? 10.255 9.674 -7.352 1.00 53.75 83 ASP A CA 1
ATOM 645 C C . ASP A 1 83 ? 9.691 8.242 -7.498 1.00 53.75 83 ASP A C 1
ATOM 647 O O . ASP A 1 83 ? 8.650 8.040 -8.130 1.00 53.75 83 ASP A O 1
ATOM 651 N N . LEU A 1 84 ? 10.391 7.207 -7.021 1.00 50.53 84 LEU A N 1
ATOM 652 C CA . LEU A 1 84 ? 9.908 5.816 -7.026 1.00 50.53 84 LEU A CA 1
ATOM 653 C C . LEU A 1 84 ? 9.522 5.312 -5.633 1.00 50.53 84 LEU A C 1
ATOM 655 O O . LEU A 1 84 ? 8.780 4.328 -5.510 1.00 50.53 84 LEU A O 1
ATOM 659 N N . LEU A 1 85 ? 10.038 5.953 -4.584 1.00 50.19 85 LEU A N 1
ATOM 660 C CA . LEU A 1 85 ? 9.890 5.482 -3.216 1.00 50.19 85 LEU A CA 1
ATOM 661 C C . LEU A 1 85 ? 8.988 6.337 -2.342 1.00 50.19 85 LEU A C 1
ATOM 663 O O . LEU A 1 85 ? 8.540 5.789 -1.337 1.00 50.19 85 LEU A O 1
ATOM 667 N N . ASP A 1 86 ? 8.641 7.562 -2.736 1.00 45.22 86 ASP A N 1
ATOM 668 C CA . ASP A 1 86 ? 7.849 8.438 -1.880 1.00 45.22 86 ASP A CA 1
ATOM 669 C C . ASP A 1 86 ? 6.430 7.875 -1.650 1.00 45.22 86 ASP A C 1
ATOM 671 O O . ASP A 1 86 ? 5.613 7.837 -2.574 1.00 45.22 86 ASP A O 1
ATOM 675 N N . PRO A 1 87 ? 6.111 7.359 -0.448 1.00 49.34 87 PRO A N 1
ATOM 676 C CA . PRO A 1 87 ? 4.761 6.939 -0.100 1.00 49.34 87 PRO A CA 1
ATOM 677 C C . PRO A 1 87 ? 3.895 8.141 0.317 1.00 49.34 87 PRO A C 1
ATOM 679 O O . PRO A 1 87 ? 2.719 7.944 0.609 1.00 49.34 87 PRO A O 1
ATOM 682 N N . TYR A 1 88 ? 4.473 9.349 0.356 1.00 44.16 88 TYR A N 1
ATOM 683 C CA . TYR A 1 88 ? 3.886 10.596 0.836 1.00 44.16 88 TYR A CA 1
ATOM 684 C C . TYR A 1 88 ? 3.950 11.691 -0.239 1.00 44.16 88 TYR A C 1
ATOM 686 O O . TYR A 1 88 ? 4.329 12.828 0.035 1.00 44.16 88 TYR A O 1
ATOM 694 N N . HIS A 1 89 ? 3.502 11.396 -1.464 1.00 46.53 89 HIS A N 1
ATOM 695 C CA . HIS A 1 89 ? 2.999 12.483 -2.307 1.00 46.53 89 HIS A CA 1
ATOM 696 C C . HIS A 1 89 ? 1.644 12.937 -1.765 1.00 46.53 89 HIS A C 1
ATOM 698 O O . HIS A 1 89 ? 0.574 12.528 -2.210 1.00 46.53 89 HIS A O 1
ATOM 704 N N . ASP A 1 90 ? 1.744 13.755 -0.727 1.00 42.19 90 ASP A N 1
ATOM 705 C CA . ASP A 1 90 ? 0.697 14.631 -0.264 1.00 42.19 90 ASP A CA 1
ATOM 706 C C . ASP A 1 90 ? 0.473 15.702 -1.342 1.00 42.19 90 ASP A C 1
ATOM 708 O O . ASP A 1 90 ? 1.255 16.641 -1.482 1.00 42.19 90 ASP A O 1
ATOM 712 N N . GLU A 1 91 ? -0.587 15.554 -2.138 1.00 45.28 91 GLU A N 1
ATOM 713 C CA . GLU A 1 91 ? -1.128 16.644 -2.963 1.00 45.28 91 GLU A CA 1
ATOM 714 C C . GLU A 1 91 ? -1.944 17.640 -2.112 1.00 45.28 91 GLU A C 1
ATOM 716 O O . GLU A 1 91 ? -2.807 18.354 -2.620 1.00 45.28 91 GLU A O 1
ATOM 721 N N . SER A 1 92 ? -1.678 17.743 -0.806 1.00 44.88 92 SER A N 1
ATOM 722 C CA . SER A 1 92 ? -2.126 18.882 -0.011 1.00 44.88 92 SER A CA 1
ATOM 723 C C . SER A 1 92 ? -1.165 20.044 -0.216 1.00 44.88 92 SER A C 1
ATOM 725 O O . SER A 1 92 ? -0.250 20.303 0.565 1.00 44.88 92 SER A O 1
ATOM 727 N N . GLY A 1 93 ? -1.433 20.821 -1.262 1.00 45.44 93 GLY A N 1
ATOM 728 C CA . GLY A 1 93 ? -1.027 22.219 -1.337 1.00 45.44 93 GLY A CA 1
ATOM 729 C C . GLY A 1 93 ? -1.675 23.047 -0.222 1.00 45.44 93 GLY A C 1
ATOM 730 O O . GLY A 1 93 ? -2.532 23.883 -0.491 1.00 45.44 93 GLY A O 1
ATOM 731 N N . ILE A 1 94 ? -1.263 22.835 1.030 1.00 43.22 94 ILE A N 1
ATOM 732 C CA . ILE A 1 94 ? -1.585 23.704 2.165 1.00 43.22 94 ILE A CA 1
ATOM 733 C C . ILE A 1 94 ? -0.274 24.159 2.813 1.00 43.22 94 ILE A C 1
ATOM 735 O O . ILE A 1 94 ? 0.047 23.861 3.960 1.00 43.22 94 ILE A O 1
ATOM 739 N N . HIS A 1 95 ? 0.490 24.951 2.063 1.00 41.66 95 HIS A N 1
ATOM 740 C CA . HIS A 1 95 ? 1.298 25.998 2.672 1.00 41.66 95 HIS A CA 1
ATOM 741 C C . HIS A 1 95 ? 0.443 27.260 2.760 1.00 41.66 95 HIS A C 1
ATOM 743 O O . HIS A 1 95 ? 0.290 27.983 1.784 1.00 41.66 95 HIS A O 1
ATOM 749 N N . SER A 1 96 ? -0.112 27.519 3.939 1.00 40.38 96 SER A N 1
ATOM 750 C CA . SER A 1 96 ? 0.336 28.681 4.705 1.00 40.38 96 SER A CA 1
ATOM 751 C C . SER A 1 96 ? -0.201 28.564 6.124 1.00 40.38 96 SER A C 1
ATOM 753 O O . SER A 1 96 ? -1.342 28.908 6.424 1.00 40.38 96 SER A O 1
ATOM 755 N N . SER A 1 97 ? 0.657 28.063 7.007 1.00 47.09 97 SER A N 1
ATOM 756 C CA . SER A 1 97 ? 0.639 28.493 8.394 1.00 47.09 97 SER A CA 1
ATOM 757 C C . SER A 1 97 ? 0.898 29.994 8.399 1.00 47.09 97 SER A C 1
ATOM 759 O O . SER A 1 97 ? 2.034 30.409 8.202 1.00 47.09 97 SER A O 1
ATOM 761 N N . ASP A 1 98 ? -0.134 30.794 8.638 1.00 48.34 98 ASP A N 1
ATOM 762 C CA . ASP A 1 98 ? 0.055 32.099 9.253 1.00 48.34 98 ASP A CA 1
ATOM 763 C C . ASP A 1 98 ? -0.825 32.205 10.501 1.00 48.34 98 ASP A C 1
ATOM 765 O O . ASP A 1 98 ? -2.040 32.364 10.446 1.00 48.34 98 ASP A O 1
ATOM 769 N N . SER A 1 99 ? -0.125 32.035 11.623 1.00 48.00 99 SER A N 1
ATOM 770 C CA . SER A 1 99 ? -0.270 32.716 12.909 1.00 48.00 99 SER A CA 1
ATOM 771 C C . SER A 1 99 ? -1.621 32.721 13.635 1.00 48.00 99 SER A C 1
ATOM 773 O O . SER A 1 99 ? -2.575 33.421 13.309 1.00 48.00 99 SER A O 1
ATOM 775 N N . ILE A 1 100 ? -1.597 32.004 14.760 1.00 50.41 100 ILE A N 1
ATOM 776 C CA . ILE A 1 100 ? -2.472 32.148 15.925 1.00 50.41 100 ILE A CA 1
ATOM 777 C C . ILE A 1 100 ? -2.291 33.539 16.569 1.00 50.41 100 ILE A C 1
ATOM 779 O O . ILE A 1 100 ? -1.176 34.042 16.668 1.00 50.41 100 ILE A O 1
ATOM 783 N N . LEU A 1 101 ? -3.420 34.084 17.036 1.00 42.44 101 LEU A N 1
ATOM 784 C CA . LEU A 1 101 ? -3.640 35.180 17.994 1.00 42.44 101 LEU A CA 1
ATOM 785 C C . LEU A 1 101 ? -2.453 35.651 18.867 1.00 42.44 101 LEU A C 1
ATOM 787 O O . LEU A 1 101 ? -1.918 34.866 19.651 1.00 42.44 101 LEU A O 1
ATOM 791 N N . ALA A 1 102 ? -2.235 36.973 18.881 1.00 47.12 102 ALA A N 1
ATOM 792 C CA . ALA A 1 102 ? -2.086 37.816 20.080 1.00 47.12 102 ALA A CA 1
ATOM 793 C C . ALA A 1 102 ? -2.370 39.286 19.726 1.00 47.12 102 ALA A C 1
ATOM 795 O O . ALA A 1 102 ? -1.881 39.732 18.664 1.00 47.12 102 ALA A O 1
#

Secondary structure (DSSP, 8-state):
----HHHHHHHHHHHHHHHT----HHHHHHHHHHHHHHHHH---HHHHHHHHHHHHHHHHHHHHHHHHHHHHHHTT--TTSHHHH-S---------------